Protein AF-A0A958IUP7-F1 (afdb_monomer_lite)

Structure (mmCIF, N/CA/C/O backbone):
data_AF-A0A958IUP7-F1
#
_entry.id   AF-A0A958IUP7-F1
#
loop_
_atom_site.group_PDB
_atom_site.id
_atom_site.type_symbol
_atom_site.label_atom_id
_atom_site.label_alt_id
_atom_site.label_comp_id
_atom_site.label_asym_id
_atom_site.label_entity_id
_atom_site.label_seq_id
_atom_site.pdbx_PDB_ins_code
_atom_site.Cartn_x
_atom_site.Cartn_y
_atom_site.Cartn_z
_atom_site.occupancy
_atom_site.B_iso_or_equiv
_atom_site.auth_seq_id
_atom_site.auth_comp_id
_atom_site.auth_asym_id
_atom_site.auth_atom_id
_atom_site.pdbx_PDB_model_num
ATOM 1 N N . TYR A 1 1 ? -32.789 11.296 6.436 1.00 54.97 1 TYR A N 1
ATOM 2 C CA . TYR A 1 1 ? -32.521 9.910 6.880 1.00 54.97 1 TYR A CA 1
ATOM 3 C C . TYR A 1 1 ? -32.211 8.925 5.748 1.00 54.97 1 TYR A C 1
ATOM 5 O O . TYR A 1 1 ? -31.343 8.091 5.958 1.00 54.97 1 TYR A O 1
ATOM 13 N N . PHE A 1 2 ? -32.807 9.026 4.546 1.00 58.25 2 PHE A N 1
ATOM 14 C CA . PHE A 1 2 ? -32.470 8.125 3.422 1.00 58.25 2 PHE A CA 1
ATOM 15 C C . PHE A 1 2 ? -31.004 8.220 2.943 1.00 58.25 2 PHE A C 1
ATOM 17 O O . PHE A 1 2 ? -30.380 7.193 2.702 1.00 58.25 2 PHE A O 1
ATOM 24 N N . GLY A 1 3 ? -30.414 9.421 2.900 1.00 69.94 3 GLY A N 1
ATOM 25 C CA . GLY A 1 3 ? -29.043 9.612 2.397 1.00 69.94 3 GLY A CA 1
ATOM 26 C C . GLY A 1 3 ? -27.928 8.972 3.238 1.00 69.94 3 GLY A C 1
ATOM 27 O O . GLY A 1 3 ? -26.911 8.578 2.683 1.00 69.94 3 GLY A O 1
ATOM 28 N N . ILE A 1 4 ? -28.120 8.812 4.553 1.00 75.38 4 ILE A N 1
ATOM 29 C CA . ILE A 1 4 ? -27.073 8.295 5.457 1.00 75.38 4 ILE A CA 1
ATOM 30 C C . ILE A 1 4 ? -26.927 6.775 5.291 1.00 75.38 4 ILE A C 1
ATOM 32 O O . ILE A 1 4 ? -25.819 6.260 5.182 1.00 75.38 4 ILE A O 1
ATOM 36 N N . ARG A 1 5 ? -28.056 6.054 5.200 1.00 76.44 5 ARG A N 1
ATOM 37 C CA . ARG A 1 5 ? -28.065 4.597 4.996 1.00 76.44 5 ARG A CA 1
ATOM 38 C C . ARG A 1 5 ? -27.581 4.219 3.598 1.00 76.44 5 ARG A C 1
ATOM 40 O O . ARG A 1 5 ? -26.813 3.275 3.465 1.00 76.44 5 ARG A O 1
ATOM 47 N N . SER A 1 6 ? -27.988 4.970 2.574 1.00 79.88 6 SER A N 1
ATOM 48 C CA . SER A 1 6 ? -27.462 4.785 1.220 1.00 79.88 6 SER A CA 1
ATOM 49 C C . SER A 1 6 ? -25.964 5.096 1.164 1.00 79.88 6 SER A C 1
ATOM 51 O O . SER A 1 6 ? -25.215 4.289 0.630 1.00 79.88 6 SER A O 1
ATOM 53 N N . GLY A 1 7 ? -25.512 6.199 1.773 1.00 84.88 7 GLY A N 1
ATOM 54 C CA . GLY A 1 7 ? -24.097 6.585 1.806 1.00 84.88 7 GLY A CA 1
ATOM 55 C C . GLY A 1 7 ? -23.186 5.534 2.444 1.00 84.88 7 GLY A C 1
ATOM 56 O O . GLY A 1 7 ? -22.136 5.232 1.883 1.00 84.88 7 GLY A O 1
ATOM 57 N N . GLY A 1 8 ? -23.615 4.923 3.554 1.00 87.38 8 GLY A N 1
ATOM 58 C CA . GLY A 1 8 ? -22.887 3.812 4.179 1.00 87.38 8 GLY A CA 1
ATOM 59 C C . GLY A 1 8 ? -22.742 2.607 3.247 1.00 87.38 8 GLY A C 1
ATOM 6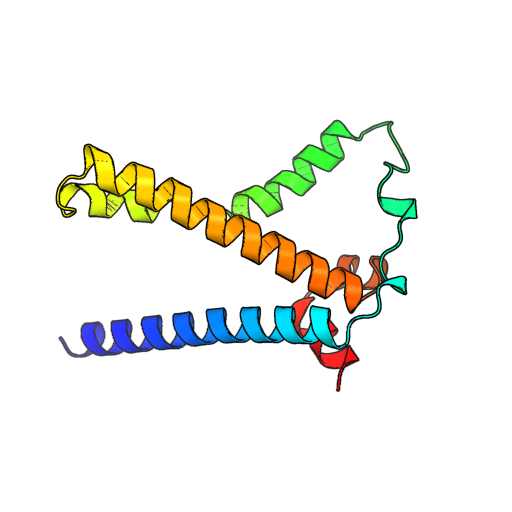0 O O . GLY A 1 8 ? -21.633 2.144 3.014 1.00 87.38 8 GLY A O 1
ATOM 61 N N . ILE A 1 9 ? -23.840 2.177 2.612 1.00 88.12 9 ILE A N 1
ATOM 62 C CA . ILE A 1 9 ? -23.818 1.049 1.663 1.00 88.12 9 ILE A CA 1
ATOM 63 C C . ILE A 1 9 ? -22.869 1.332 0.490 1.00 88.12 9 ILE A C 1
ATOM 65 O O . ILE A 1 9 ? -22.102 0.457 0.095 1.00 88.12 9 ILE A O 1
ATOM 69 N N . PHE A 1 10 ? -22.885 2.550 -0.061 1.00 91.00 10 PHE A N 1
ATOM 70 C CA . PHE A 1 10 ? -21.952 2.925 -1.125 1.00 91.00 10 PHE A CA 1
ATOM 71 C C . PHE A 1 10 ? -20.493 2.858 -0.654 1.00 91.00 10 PHE A C 1
ATOM 73 O O . PHE A 1 10 ? -19.655 2.305 -1.365 1.00 91.00 10 PHE A O 1
ATOM 80 N N . ALA A 1 11 ? -20.179 3.373 0.537 1.00 89.12 11 ALA A N 1
ATOM 81 C CA . ALA A 1 11 ? -18.823 3.332 1.082 1.00 89.12 11 ALA A CA 1
ATOM 82 C C . ALA A 1 11 ? -18.329 1.893 1.312 1.00 89.12 11 ALA A C 1
ATOM 84 O O . ALA A 1 11 ? -17.196 1.565 0.947 1.00 89.12 11 ALA A O 1
ATOM 85 N N . ASP A 1 12 ? -19.188 1.025 1.846 1.00 90.44 12 ASP A N 1
ATOM 86 C CA . ASP A 1 12 ? -18.869 -0.381 2.096 1.00 90.44 12 ASP A CA 1
ATOM 87 C C . ASP A 1 12 ? -18.585 -1.124 0.787 1.00 90.44 12 ASP A C 1
ATOM 89 O O . ASP A 1 12 ? -17.557 -1.791 0.655 1.00 90.44 12 ASP A O 1
ATOM 93 N N . VAL A 1 13 ? -19.443 -0.943 -0.224 1.00 94.44 13 VAL A N 1
ATOM 94 C CA . VAL A 1 13 ? -19.265 -1.555 -1.549 1.00 94.44 13 VAL A CA 1
ATOM 95 C C . VAL A 1 13 ? -17.946 -1.113 -2.182 1.00 94.44 13 VAL A C 1
ATOM 97 O O . VAL A 1 13 ? -17.178 -1.953 -2.645 1.00 94.44 13 VAL A O 1
ATOM 100 N N . PHE A 1 14 ? -17.632 0.185 -2.162 1.00 92.81 14 PHE A N 1
ATOM 101 C CA . PHE A 1 14 ? -16.363 0.684 -2.699 1.00 92.81 14 PHE A CA 1
ATOM 102 C C . PHE A 1 14 ? -15.147 0.167 -1.926 1.00 92.81 14 PHE A C 1
ATOM 104 O O . PHE A 1 14 ? -14.098 -0.070 -2.524 1.00 92.81 14 PHE A O 1
ATOM 111 N N . THR A 1 15 ? -15.271 -0.027 -0.615 1.00 92.50 15 THR A N 1
ATOM 112 C CA . THR A 1 15 ? -14.191 -0.575 0.213 1.00 92.50 15 THR A CA 1
ATOM 113 C C . THR A 1 15 ? -13.920 -2.032 -0.150 1.00 92.50 15 THR A C 1
ATOM 115 O O . THR A 1 15 ? -12.774 -2.396 -0.410 1.00 92.50 15 THR A O 1
ATOM 118 N N . ILE A 1 16 ? -14.973 -2.845 -0.270 1.00 94.19 16 ILE A N 1
ATOM 119 C CA . ILE A 1 16 ? -14.869 -4.246 -0.695 1.00 94.19 16 ILE A CA 1
ATOM 120 C C . ILE A 1 16 ? -14.269 -4.335 -2.102 1.00 94.19 16 ILE A C 1
ATOM 122 O O . ILE A 1 16 ? -13.338 -5.107 -2.324 1.00 94.19 16 ILE A O 1
ATOM 126 N N . LEU A 1 17 ? -14.744 -3.509 -3.040 1.00 94.44 17 LEU A N 1
ATOM 127 C CA . LEU A 1 17 ? -14.229 -3.482 -4.410 1.00 94.44 17 LEU A CA 1
ATOM 128 C C . LEU A 1 17 ? -12.740 -3.119 -4.467 1.00 94.44 17 LEU A C 1
ATOM 130 O O . LEU A 1 17 ? -11.991 -3.760 -5.201 1.00 94.44 17 LEU A O 1
ATOM 134 N N . LYS A 1 18 ? -12.285 -2.136 -3.678 1.00 90.19 18 LYS A N 1
ATOM 135 C CA . LYS A 1 18 ? -10.860 -1.774 -3.599 1.00 90.19 18 LYS A CA 1
ATOM 136 C C . LYS A 1 18 ? -10.006 -2.931 -3.086 1.00 90.19 18 LYS A C 1
ATOM 138 O O . LYS A 1 18 ? -8.972 -3.226 -3.678 1.00 90.19 18 LYS A O 1
ATOM 143 N N . ILE A 1 19 ? -10.444 -3.592 -2.014 1.00 93.56 19 ILE A N 1
ATOM 144 C CA . ILE A 1 19 ? -9.721 -4.729 -1.428 1.00 93.56 19 ILE A CA 1
ATOM 145 C C . ILE A 1 19 ? -9.639 -5.883 -2.432 1.00 93.56 19 ILE A C 1
ATOM 147 O O . ILE A 1 19 ? -8.563 -6.442 -2.629 1.00 93.56 19 ILE A O 1
ATOM 151 N N . LEU A 1 20 ? -10.747 -6.202 -3.109 1.00 94.19 20 LEU A N 1
ATOM 152 C CA . LEU A 1 20 ? -10.773 -7.232 -4.147 1.00 94.19 20 LEU A CA 1
ATOM 153 C C . LEU A 1 20 ? -9.847 -6.890 -5.315 1.00 94.19 20 LEU A C 1
ATOM 155 O O . LEU A 1 20 ? -9.089 -7.751 -5.748 1.00 94.19 20 LEU A O 1
ATOM 159 N N . GLY A 1 21 ? -9.859 -5.644 -5.793 1.00 92.50 21 GLY A N 1
ATOM 160 C CA . GLY A 1 21 ? -8.969 -5.204 -6.869 1.00 92.50 21 GLY A CA 1
ATOM 161 C C . GLY A 1 21 ? -7.491 -5.378 -6.511 1.00 92.50 21 GLY A C 1
ATOM 162 O O . GLY A 1 21 ? -6.731 -5.942 -7.292 1.00 92.50 21 GLY A O 1
ATOM 163 N N . ILE A 1 22 ? -7.100 -4.971 -5.299 1.00 93.88 22 ILE A N 1
ATOM 164 C CA . ILE A 1 22 ? -5.733 -5.162 -4.792 1.00 93.88 22 ILE A CA 1
ATOM 165 C C . ILE A 1 22 ? -5.385 -6.652 -4.703 1.00 93.88 22 ILE A C 1
ATOM 167 O O . ILE A 1 22 ? -4.316 -7.061 -5.151 1.00 93.88 22 ILE A O 1
ATOM 171 N N . ALA A 1 23 ? -6.287 -7.474 -4.160 1.00 94.12 23 ALA A N 1
ATOM 172 C CA . ALA A 1 23 ? -6.067 -8.910 -4.034 1.00 94.12 23 ALA A CA 1
ATOM 173 C C . ALA A 1 23 ? -5.879 -9.586 -5.401 1.00 94.12 23 ALA A C 1
ATOM 175 O O . ALA A 1 23 ? -4.972 -10.398 -5.552 1.00 94.12 23 ALA A O 1
ATOM 176 N N . VAL A 1 24 ? -6.683 -9.221 -6.405 1.00 93.19 24 VAL A N 1
ATOM 177 C CA . VAL A 1 24 ? -6.554 -9.744 -7.774 1.00 93.19 24 VAL A CA 1
ATOM 178 C C . VAL A 1 24 ? -5.189 -9.401 -8.362 1.00 93.19 24 VAL A C 1
ATOM 180 O O . VAL A 1 24 ? -4.516 -10.300 -8.853 1.00 93.19 24 VAL A O 1
ATOM 183 N N . VAL A 1 25 ? -4.743 -8.145 -8.265 1.00 92.75 25 VAL A N 1
ATOM 184 C CA . VAL A 1 25 ? -3.426 -7.731 -8.780 1.00 92.75 25 VAL A CA 1
ATOM 185 C C . VAL A 1 25 ? -2.297 -8.518 -8.114 1.00 92.75 25 VAL A C 1
ATOM 187 O O . VAL A 1 25 ? -1.407 -9.011 -8.803 1.00 92.75 25 VAL A O 1
ATOM 190 N N . ILE A 1 26 ? -2.349 -8.689 -6.789 1.00 94.62 26 ILE A N 1
ATOM 191 C CA . ILE A 1 26 ? -1.344 -9.466 -6.050 1.00 94.62 26 ILE A CA 1
ATOM 192 C C . ILE A 1 26 ? -1.332 -10.926 -6.519 1.00 94.62 26 ILE A C 1
ATOM 194 O O . ILE A 1 26 ? -0.268 -11.469 -6.804 1.00 94.62 26 ILE A O 1
ATOM 198 N N . LEU A 1 27 ? -2.499 -11.568 -6.619 1.00 93.88 27 LEU A N 1
ATOM 199 C CA . LEU A 1 27 ? -2.597 -12.971 -7.032 1.00 93.88 27 LEU A CA 1
ATOM 200 C C . LEU A 1 27 ? -2.131 -13.181 -8.476 1.00 93.88 27 LEU A C 1
ATOM 202 O O . LEU A 1 27 ? -1.434 -14.153 -8.755 1.00 93.88 27 LEU A O 1
ATOM 206 N N . VAL A 1 28 ? -2.484 -12.264 -9.379 1.00 91.50 28 VAL A N 1
ATOM 207 C CA . VAL A 1 28 ? -2.055 -12.307 -10.779 1.00 91.50 28 VAL A CA 1
ATOM 208 C C . VAL A 1 28 ? -0.545 -12.114 -10.886 1.00 91.50 28 VAL A C 1
ATOM 210 O O . VAL A 1 28 ? 0.115 -12.924 -11.528 1.00 91.50 28 VAL A O 1
ATOM 213 N N . GLY A 1 29 ? 0.027 -11.111 -10.214 1.00 90.50 29 GLY A N 1
ATOM 214 C CA . GLY A 1 29 ? 1.469 -10.870 -10.275 1.00 90.50 29 GLY A CA 1
ATOM 215 C C . GLY A 1 29 ? 2.305 -11.987 -9.656 1.00 90.50 29 GLY A C 1
ATOM 216 O O . GLY A 1 29 ? 3.347 -12.327 -10.198 1.00 90.50 29 GLY A O 1
ATOM 217 N N . LEU A 1 30 ? 1.836 -12.618 -8.576 1.00 90.00 30 LEU A N 1
ATOM 218 C CA . LEU A 1 30 ? 2.537 -13.760 -7.974 1.00 90.00 30 LEU A CA 1
ATOM 219 C C . LEU A 1 30 ? 2.342 -15.077 -8.746 1.00 90.00 30 LEU A C 1
ATOM 221 O O . LEU A 1 30 ? 3.168 -15.977 -8.614 1.00 90.00 30 LEU A O 1
ATOM 225 N N . GLY A 1 31 ? 1.248 -15.221 -9.502 1.00 90.50 31 GLY A N 1
ATOM 226 C CA . GLY A 1 31 ? 0.930 -16.442 -10.251 1.00 90.50 31 GLY A CA 1
ATOM 227 C C . GLY A 1 31 ? 1.435 -16.455 -11.697 1.00 90.50 31 GLY A C 1
ATOM 228 O O . GLY A 1 31 ? 1.851 -17.504 -12.181 1.00 90.50 31 GLY A O 1
ATOM 229 N N . TRP A 1 32 ? 1.394 -15.305 -12.376 1.00 87.75 32 TRP A N 1
ATOM 230 C CA . TRP A 1 32 ? 1.737 -15.138 -13.798 1.00 87.75 32 TRP A CA 1
ATOM 231 C C . TRP A 1 32 ? 2.878 -14.152 -14.050 1.00 87.75 32 TRP A C 1
ATOM 233 O O . TRP A 1 32 ? 3.307 -14.011 -15.193 1.00 87.75 32 TRP A O 1
ATOM 243 N N . GLY A 1 33 ? 3.363 -13.456 -13.022 1.00 86.81 33 GLY A N 1
ATOM 244 C CA . GLY A 1 33 ? 4.499 -12.558 -13.171 1.00 86.81 33 GLY A CA 1
ATOM 245 C C . GLY A 1 33 ? 5.800 -13.313 -13.445 1.00 86.81 33 GLY A C 1
ATOM 246 O O . GLY A 1 33 ? 6.007 -14.429 -12.964 1.00 86.81 33 GLY A O 1
ATOM 247 N N . ASP A 1 34 ? 6.687 -12.684 -14.210 1.00 86.50 34 ASP A N 1
ATOM 248 C CA . ASP A 1 34 ? 8.013 -13.206 -14.521 1.00 86.50 34 ASP A CA 1
ATOM 249 C C . ASP A 1 34 ? 9.047 -12.566 -13.580 1.00 86.50 34 ASP A C 1
ATOM 251 O O . ASP A 1 34 ? 9.269 -11.350 -13.641 1.00 86.50 34 ASP A O 1
ATOM 255 N N . PRO A 1 35 ? 9.725 -13.346 -12.714 1.00 82.75 35 PRO A N 1
ATOM 256 C CA . PRO A 1 35 ? 10.817 -12.837 -11.889 1.00 82.75 35 PRO A CA 1
ATOM 257 C C . PRO A 1 35 ? 11.951 -12.185 -12.696 1.00 82.75 35 PRO A C 1
ATOM 259 O O . PRO A 1 35 ? 12.687 -11.372 -12.140 1.00 82.75 35 PRO A O 1
ATOM 262 N N . GLY A 1 36 ? 12.093 -12.507 -13.987 1.00 81.31 36 GLY A N 1
ATOM 263 C CA . GLY A 1 36 ? 13.064 -11.899 -14.897 1.00 81.31 36 GLY A CA 1
ATOM 264 C C . GLY A 1 36 ? 12.840 -10.407 -15.168 1.00 81.31 36 GLY A C 1
ATOM 265 O O . GLY A 1 36 ? 13.787 -9.720 -15.545 1.00 81.31 36 GLY A O 1
ATOM 266 N N . ASN A 1 37 ? 11.636 -9.880 -14.917 1.00 83.12 37 ASN A N 1
ATOM 267 C CA . ASN A 1 37 ? 11.346 -8.443 -15.019 1.00 83.12 37 ASN A CA 1
ATOM 268 C C . ASN A 1 37 ? 11.976 -7.618 -13.884 1.00 83.12 37 ASN A C 1
ATOM 270 O O . ASN A 1 37 ? 12.119 -6.397 -13.999 1.00 83.12 37 ASN A O 1
ATOM 274 N N . ILE A 1 38 ? 12.380 -8.272 -12.790 1.00 83.19 38 ILE A N 1
ATOM 275 C CA . ILE A 1 38 ? 13.020 -7.611 -11.657 1.00 83.19 38 ILE A CA 1
ATOM 276 C C . ILE A 1 38 ? 14.477 -7.311 -12.027 1.00 83.19 38 ILE A C 1
ATOM 278 O O . ILE A 1 38 ? 15.359 -8.161 -11.898 1.00 83.19 38 ILE A O 1
ATOM 282 N N . ASP A 1 39 ? 14.750 -6.076 -12.452 1.00 78.50 39 ASP A N 1
ATOM 283 C CA . ASP A 1 39 ? 16.115 -5.630 -12.740 1.00 78.50 39 ASP A CA 1
ATOM 284 C C . ASP A 1 39 ? 16.927 -5.495 -11.442 1.00 78.50 39 ASP A C 1
ATOM 286 O O . ASP A 1 39 ? 16.944 -4.454 -10.776 1.00 78.50 39 ASP A O 1
ATOM 290 N N . THR A 1 40 ? 17.660 -6.550 -11.087 1.00 73.31 40 THR A N 1
ATOM 291 C CA . THR A 1 40 ? 18.523 -6.574 -9.901 1.00 73.31 40 THR A CA 1
ATOM 292 C C . THR A 1 40 ? 19.649 -5.537 -9.942 1.00 73.31 40 THR A C 1
ATOM 294 O O . THR A 1 40 ? 20.217 -5.223 -8.897 1.00 73.31 40 THR A O 1
ATOM 297 N N . SER A 1 41 ? 19.972 -4.964 -11.112 1.00 70.38 41 SER A N 1
ATOM 298 C CA . SER A 1 41 ? 20.967 -3.887 -11.232 1.00 70.38 41 SER A CA 1
ATOM 299 C C . SER A 1 41 ? 20.484 -2.556 -10.643 1.00 70.38 41 SER A C 1
ATOM 301 O O . SER A 1 41 ? 21.295 -1.663 -10.403 1.00 70.38 41 SER A O 1
ATOM 303 N N . THR A 1 42 ? 19.182 -2.432 -10.366 1.00 68.69 42 THR A N 1
ATOM 304 C CA . THR A 1 42 ? 18.569 -1.241 -9.755 1.00 68.69 42 THR A CA 1
ATOM 305 C C . THR A 1 42 ? 18.514 -1.296 -8.228 1.00 68.69 42 THR A C 1
ATOM 307 O O . THR A 1 42 ? 18.238 -0.284 -7.586 1.00 68.69 42 THR A O 1
ATOM 310 N N . LEU A 1 43 ? 18.840 -2.449 -7.627 1.00 68.25 43 LEU A N 1
ATOM 311 C CA . LEU A 1 43 ? 18.920 -2.614 -6.170 1.00 68.25 43 LEU A CA 1
ATOM 312 C C . LEU A 1 43 ? 20.063 -1.800 -5.548 1.00 68.25 43 LEU A C 1
ATOM 314 O O . LEU A 1 43 ? 20.033 -1.497 -4.355 1.00 68.25 43 LEU A O 1
ATOM 318 N N . LEU A 1 44 ? 21.070 -1.447 -6.350 1.00 69.75 44 LEU A N 1
ATOM 319 C CA . LEU A 1 44 ? 22.176 -0.591 -5.947 1.00 69.75 44 LEU A CA 1
ATOM 320 C C . LEU A 1 44 ? 21.985 0.809 -6.552 1.00 69.75 44 LEU A C 1
ATOM 322 O O . LEU A 1 44 ? 21.715 0.916 -7.752 1.00 69.75 44 LEU A O 1
ATOM 326 N N . PRO A 1 45 ? 22.140 1.895 -5.769 1.00 65.50 45 PRO A N 1
ATOM 327 C CA . PRO A 1 45 ? 22.027 3.251 -6.294 1.00 65.50 45 PRO A CA 1
ATOM 328 C C . PRO A 1 45 ? 23.027 3.471 -7.436 1.00 65.50 45 PRO A C 1
ATOM 330 O O . PRO A 1 45 ? 24.234 3.497 -7.201 1.00 65.50 45 PRO A O 1
ATOM 333 N N . ARG A 1 46 ? 22.536 3.654 -8.672 1.00 66.44 46 ARG A N 1
ATOM 334 C CA . ARG A 1 46 ? 23.399 3.909 -9.844 1.00 66.44 46 ARG A CA 1
ATOM 335 C C . ARG A 1 46 ? 24.223 5.195 -9.697 1.00 66.44 46 ARG A C 1
ATOM 337 O O . ARG A 1 46 ? 25.350 5.231 -10.170 1.00 66.44 46 ARG A O 1
ATOM 344 N N . ASN A 1 47 ? 23.686 6.206 -9.002 1.00 66.12 47 ASN A N 1
ATOM 345 C CA . ASN A 1 47 ? 24.321 7.510 -8.785 1.00 66.12 47 ASN A CA 1
ATOM 346 C C . ASN A 1 47 ? 24.227 7.914 -7.302 1.00 66.12 47 ASN A C 1
ATOM 348 O O . ASN A 1 47 ? 23.178 8.360 -6.835 1.00 66.12 47 ASN A O 1
ATOM 352 N N . ALA A 1 48 ? 25.321 7.766 -6.551 1.00 65.00 48 ALA A N 1
ATOM 353 C CA . ALA A 1 48 ? 25.366 8.080 -5.118 1.00 65.00 48 ALA A CA 1
ATOM 354 C C . ALA A 1 48 ? 25.371 9.592 -4.809 1.00 65.00 48 ALA A C 1
ATOM 356 O O . ALA A 1 48 ? 25.118 9.985 -3.671 1.00 65.00 48 ALA A O 1
ATOM 357 N N . GLU A 1 49 ? 25.619 10.441 -5.811 1.00 73.94 49 GLU A N 1
ATOM 358 C CA . GLU A 1 49 ? 25.879 11.879 -5.637 1.00 73.94 49 GLU A CA 1
ATOM 359 C C . GLU A 1 49 ? 24.693 12.674 -5.058 1.00 73.94 49 GLU A C 1
ATOM 361 O O . GLU A 1 49 ? 24.894 13.750 -4.502 1.00 73.94 49 GLU A O 1
ATOM 366 N N . ASN A 1 50 ? 23.465 12.141 -5.111 1.00 80.19 50 ASN A N 1
ATOM 367 C CA . ASN A 1 50 ? 22.291 12.756 -4.478 1.00 80.19 50 ASN A CA 1
ATOM 368 C C . ASN A 1 50 ? 21.285 11.726 -3.931 1.00 80.19 50 ASN A C 1
ATOM 370 O O . ASN A 1 50 ? 20.067 11.901 -4.020 1.00 80.19 50 ASN A O 1
ATOM 374 N N . PHE A 1 51 ? 21.784 10.625 -3.366 1.00 84.12 51 PHE A N 1
ATOM 375 C CA . PHE A 1 51 ? 20.915 9.576 -2.826 1.00 84.12 51 PHE A CA 1
ATOM 376 C C . PHE A 1 51 ? 19.933 10.115 -1.770 1.00 84.12 51 PHE A C 1
ATOM 378 O O . PHE A 1 51 ? 18.752 9.778 -1.797 1.00 84.12 51 PHE A O 1
ATOM 385 N N . GLY A 1 52 ? 20.396 11.004 -0.884 1.00 87.25 52 GLY A N 1
ATOM 386 C CA . GLY A 1 52 ? 19.558 11.588 0.168 1.00 87.25 52 GLY A CA 1
ATOM 387 C C . GLY A 1 52 ? 18.378 12.400 -0.374 1.00 87.25 52 GLY A C 1
ATOM 388 O O . GLY A 1 52 ? 17.257 12.242 0.109 1.00 87.25 52 GLY A O 1
ATOM 389 N N . GLY A 1 53 ? 18.599 13.225 -1.403 1.00 88.94 53 GLY A N 1
ATOM 390 C CA . GLY A 1 53 ? 17.533 14.007 -2.032 1.00 88.94 53 GLY A CA 1
ATOM 391 C C . GLY A 1 53 ? 16.531 13.130 -2.784 1.00 88.94 53 GLY A C 1
ATOM 392 O O . GLY A 1 53 ? 15.323 13.306 -2.632 1.00 88.94 53 GLY A O 1
ATOM 393 N N . ALA A 1 54 ? 17.021 12.142 -3.539 1.00 86.12 54 ALA A N 1
ATOM 394 C CA . ALA A 1 54 ? 16.168 11.192 -4.251 1.00 86.12 54 ALA A CA 1
ATOM 395 C C . ALA A 1 54 ? 15.309 10.357 -3.286 1.00 86.12 54 ALA A C 1
ATOM 397 O O . ALA A 1 54 ? 14.106 10.200 -3.501 1.00 86.12 54 ALA A O 1
ATOM 398 N N . LEU A 1 55 ? 15.903 9.886 -2.184 1.00 87.88 55 LEU A N 1
ATOM 399 C CA . LEU A 1 55 ? 15.193 9.158 -1.137 1.00 87.88 55 LEU A CA 1
ATOM 400 C C . LEU A 1 55 ? 14.114 10.029 -0.484 1.00 87.88 55 LEU A C 1
ATOM 402 O O . LEU A 1 55 ? 12.991 9.566 -0.307 1.00 87.88 55 LEU A O 1
ATOM 406 N N . ALA A 1 56 ? 14.421 11.289 -0.160 1.00 90.88 56 ALA A N 1
ATOM 407 C CA . ALA A 1 56 ? 13.454 12.204 0.444 1.00 90.88 56 ALA A CA 1
ATOM 408 C C . ALA A 1 56 ? 12.226 12.424 -0.455 1.00 90.88 56 ALA A C 1
ATOM 410 O O . ALA A 1 56 ? 11.096 12.375 0.029 1.00 90.88 56 ALA A O 1
ATOM 411 N N . ILE A 1 57 ? 12.435 12.601 -1.764 1.00 90.94 57 ILE A N 1
ATOM 412 C CA . ILE A 1 57 ? 11.346 12.763 -2.738 1.00 90.94 57 ILE A CA 1
ATOM 413 C C . ILE A 1 57 ? 10.517 11.476 -2.849 1.00 90.94 57 ILE A C 1
ATOM 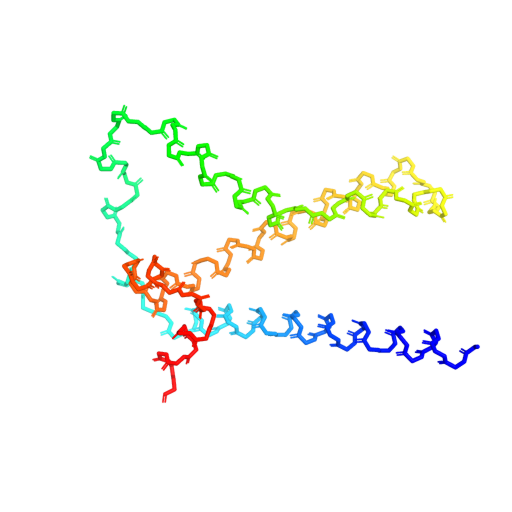415 O O . ILE A 1 57 ? 9.290 11.535 -2.786 1.00 90.94 57 ILE A O 1
ATOM 419 N N . ALA A 1 58 ? 11.161 10.308 -2.946 1.00 89.00 58 ALA A N 1
ATOM 420 C CA . ALA A 1 58 ? 10.460 9.023 -3.007 1.00 89.00 58 ALA A CA 1
ATOM 421 C C . ALA A 1 58 ? 9.624 8.755 -1.740 1.00 89.00 58 ALA A C 1
ATOM 423 O O . ALA A 1 58 ? 8.488 8.283 -1.817 1.00 89.00 58 ALA A O 1
ATOM 424 N N . MET A 1 59 ? 10.151 9.117 -0.566 1.00 92.25 59 MET A N 1
ATOM 425 C CA . MET A 1 59 ? 9.458 8.955 0.713 1.00 92.25 59 MET A CA 1
ATOM 426 C C . MET A 1 59 ? 8.193 9.801 0.837 1.00 92.25 59 MET A C 1
ATOM 428 O O . MET A 1 59 ? 7.286 9.394 1.557 1.00 92.25 59 MET A O 1
ATOM 432 N N . VAL A 1 60 ? 8.068 10.920 0.118 1.00 93.06 60 VAL A N 1
ATOM 433 C CA . VAL A 1 60 ? 6.837 11.732 0.132 1.00 93.06 60 VAL A CA 1
ATOM 434 C C . VAL A 1 60 ? 5.641 10.905 -0.353 1.00 93.06 60 VAL A C 1
ATOM 436 O O . VAL A 1 60 ? 4.605 10.881 0.310 1.00 93.06 60 VAL A O 1
ATOM 439 N N . GLY A 1 61 ? 5.794 10.171 -1.461 1.00 90.19 61 GLY A N 1
ATOM 440 C CA . GLY A 1 61 ? 4.738 9.301 -1.992 1.00 90.19 61 GLY A CA 1
ATOM 441 C C . GLY A 1 61 ? 4.421 8.121 -1.069 1.00 90.19 61 GLY A C 1
ATOM 442 O O . GLY A 1 61 ? 3.254 7.777 -0.866 1.00 90.19 61 GLY A O 1
ATOM 443 N N . VAL A 1 62 ? 5.453 7.544 -0.445 1.00 91.19 62 VAL A N 1
ATOM 444 C CA . VAL A 1 62 ? 5.292 6.453 0.528 1.00 91.19 62 VAL A CA 1
ATOM 445 C C . VAL A 1 62 ? 4.512 6.932 1.752 1.00 91.19 62 VAL A C 1
ATOM 447 O O . VAL A 1 62 ? 3.498 6.335 2.105 1.00 91.19 62 VAL A O 1
ATOM 450 N N . LEU A 1 63 ? 4.922 8.043 2.368 1.00 91.06 63 LEU A N 1
ATOM 451 C CA . LEU A 1 63 ? 4.254 8.608 3.543 1.00 91.06 63 LEU A CA 1
ATOM 452 C C . LEU A 1 63 ? 2.811 9.019 3.242 1.00 91.06 63 LEU A C 1
ATOM 454 O O . LEU A 1 63 ? 1.933 8.810 4.077 1.00 91.06 63 LEU A O 1
ATOM 458 N N . TRP A 1 64 ? 2.551 9.549 2.043 1.00 90.31 64 TRP A N 1
ATOM 459 C CA . TRP A 1 64 ? 1.191 9.861 1.608 1.00 90.31 64 TRP A CA 1
ATOM 460 C C . TRP A 1 64 ? 0.318 8.603 1.514 1.00 90.31 64 TRP A C 1
ATOM 462 O O . TRP A 1 64 ? -0.820 8.607 1.981 1.00 90.31 64 TRP A O 1
ATOM 472 N N . SER A 1 65 ? 0.879 7.500 1.014 1.00 88.50 65 SER A N 1
ATOM 473 C CA . SER A 1 65 ? 0.187 6.208 0.906 1.00 88.50 65 SER A CA 1
ATOM 474 C C . SER A 1 65 ? -0.116 5.566 2.267 1.00 88.50 65 SER A C 1
ATOM 476 O O . SER A 1 6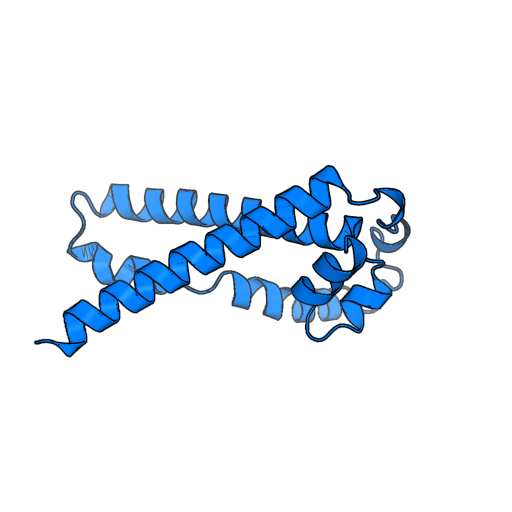5 ? -1.086 4.819 2.384 1.00 88.50 65 SER A O 1
ATOM 478 N N . PHE A 1 66 ? 0.688 5.847 3.299 1.00 88.38 66 PHE A N 1
ATOM 479 C CA . PHE A 1 66 ? 0.450 5.410 4.685 1.00 88.38 66 PHE A CA 1
ATOM 480 C C . PHE A 1 66 ? -0.450 6.363 5.491 1.00 88.38 66 PHE A C 1
ATOM 482 O O . PHE A 1 66 ? -0.734 6.105 6.664 1.00 88.38 66 PHE A O 1
ATOM 489 N N . GLY A 1 67 ? -0.912 7.464 4.894 1.00 86.75 67 GLY A N 1
ATOM 490 C CA . GLY A 1 67 ? -1.863 8.372 5.529 1.00 86.75 67 GLY A CA 1
ATOM 491 C C . GLY A 1 67 ? -3.196 7.684 5.852 1.00 86.75 67 GLY A C 1
ATOM 492 O O . GLY A 1 67 ? -3.599 6.729 5.196 1.00 86.75 67 GLY A O 1
ATOM 493 N N . GLY A 1 68 ? -3.906 8.178 6.870 1.00 83.69 68 GLY A N 1
ATOM 494 C CA . GLY A 1 68 ? -5.233 7.658 7.243 1.00 83.69 68 GLY A CA 1
ATOM 495 C C . GLY A 1 68 ? -5.339 7.197 8.693 1.00 83.69 68 GLY A C 1
ATOM 496 O O . GLY A 1 68 ? -6.430 7.207 9.261 1.00 83.69 68 GLY A O 1
ATOM 497 N N . TRP A 1 69 ? -4.208 6.881 9.328 1.00 84.31 69 TRP A N 1
ATOM 498 C CA . TRP A 1 69 ? -4.150 6.450 10.728 1.00 84.31 69 TRP A CA 1
ATOM 499 C C . TRP A 1 69 ? -4.730 7.491 11.700 1.00 84.31 69 TRP A C 1
ATOM 501 O O . TRP A 1 69 ? -5.291 7.117 12.728 1.00 84.31 69 TRP A O 1
ATOM 511 N N . GLN A 1 70 ? -4.684 8.787 11.358 1.00 86.25 70 GLN A N 1
ATOM 512 C CA . GLN A 1 70 ? -5.285 9.845 12.176 1.00 86.25 70 GLN A CA 1
ATOM 513 C C . GLN A 1 70 ? -6.807 9.707 12.335 1.00 86.25 70 GLN A C 1
ATOM 515 O O . GLN A 1 70 ? -7.355 10.153 13.332 1.00 86.25 70 GLN A O 1
ATOM 520 N N . HIS A 1 71 ? -7.511 9.077 11.390 1.00 84.56 71 HIS A N 1
ATOM 521 C CA . HIS A 1 71 ? -8.962 8.899 11.505 1.00 84.56 71 HIS A CA 1
ATOM 522 C C . HIS A 1 71 ? -9.331 7.825 12.531 1.00 84.56 71 HIS A C 1
ATOM 524 O O . HIS A 1 71 ? -10.368 7.927 13.182 1.00 84.56 71 HIS A O 1
ATOM 530 N N . ALA A 1 72 ? -8.463 6.828 12.727 1.00 82.56 72 ALA A N 1
ATOM 531 C CA . ALA A 1 72 ? -8.674 5.780 13.721 1.00 82.56 72 ALA A CA 1
ATOM 532 C C . ALA A 1 72 ? -8.628 6.325 15.159 1.00 82.56 72 ALA A C 1
ATOM 534 O O . ALA A 1 72 ? -9.270 5.769 16.048 1.00 82.56 72 ALA A O 1
ATOM 535 N N . THR A 1 73 ? -7.914 7.430 15.400 1.00 86.06 73 THR A N 1
ATOM 536 C CA . THR A 1 73 ? -7.839 8.043 16.734 1.00 86.06 73 THR A CA 1
ATOM 537 C C . THR A 1 73 ? -9.064 8.893 17.072 1.00 86.06 73 THR A C 1
ATOM 539 O O . THR A 1 73 ? -9.322 9.126 18.248 1.00 86.06 73 THR A O 1
ATOM 542 N N . TYR A 1 74 ? -9.865 9.313 16.086 1.00 87.94 74 TYR A N 1
ATOM 543 C CA . TYR A 1 74 ? -11.056 10.143 16.328 1.00 87.94 74 TYR A CA 1
ATOM 544 C C . TYR A 1 74 ? -12.161 9.395 17.069 1.00 87.94 74 TYR A C 1
ATOM 546 O O . TYR A 1 74 ? -12.886 9.991 17.856 1.00 87.94 74 TYR A O 1
ATOM 554 N N . VAL A 1 75 ? -12.252 8.084 16.853 1.00 85.31 75 VAL A N 1
ATOM 555 C CA . VAL A 1 75 ? -13.216 7.207 17.533 1.00 85.31 75 VAL A CA 1
ATOM 556 C C . VAL A 1 75 ? -12.634 6.570 18.796 1.00 85.31 75 VAL A C 1
ATOM 558 O O . VAL A 1 75 ? -13.290 5.751 19.431 1.00 85.31 75 VAL A O 1
ATOM 561 N N . ALA A 1 76 ? -11.408 6.932 19.193 1.00 85.00 76 ALA A N 1
ATOM 562 C CA . ALA A 1 76 ? -10.713 6.282 20.302 1.00 85.00 76 ALA A CA 1
ATOM 563 C C . ALA A 1 76 ? -11.466 6.379 21.638 1.00 85.00 76 ALA A C 1
ATOM 565 O O . ALA A 1 76 ? -11.429 5.433 22.422 1.00 85.00 76 ALA A O 1
ATOM 566 N N . SER A 1 77 ? -12.189 7.478 21.872 1.00 86.88 77 SER A N 1
ATOM 567 C CA . SER A 1 77 ? -13.001 7.694 23.075 1.00 86.88 77 SER A CA 1
ATOM 568 C C . SER A 1 77 ? -14.243 6.799 23.155 1.00 86.88 77 SER A C 1
ATOM 570 O O . SER A 1 77 ? -14.786 6.621 24.244 1.00 86.88 77 SER A O 1
ATOM 572 N N . GLU A 1 78 ? -14.688 6.224 22.035 1.00 89.69 78 GLU A N 1
ATOM 573 C CA . GLU A 1 78 ? -15.835 5.307 21.961 1.00 89.69 78 GLU A CA 1
ATOM 574 C C . GLU A 1 78 ? -15.414 3.833 22.111 1.00 89.69 78 GLU A C 1
ATOM 576 O O . GLU A 1 78 ? -16.252 2.945 22.286 1.00 89.69 78 GLU A O 1
ATOM 581 N N . VAL A 1 79 ? -14.106 3.552 22.076 1.00 88.81 79 VAL A N 1
ATOM 582 C CA . VAL A 1 79 ? -13.552 2.198 22.151 1.00 88.81 79 VAL A CA 1
ATOM 583 C C . VAL A 1 79 ? -13.380 1.752 23.604 1.00 88.81 79 VAL A C 1
ATOM 585 O O . VAL A 1 79 ? -12.744 2.408 24.431 1.00 88.81 79 VAL A O 1
ATOM 588 N N . LYS A 1 80 ? -13.904 0.562 23.917 1.00 88.88 80 LYS A N 1
ATOM 589 C CA . LYS A 1 80 ? -13.704 -0.094 25.214 1.00 88.88 80 LYS A CA 1
ATOM 590 C C . LYS A 1 80 ? -12.219 -0.426 25.421 1.00 88.88 80 LYS A C 1
ATOM 592 O O . LYS A 1 80 ? -11.587 -1.019 24.550 1.00 88.88 80 LYS A O 1
ATOM 597 N N . ASP A 1 81 ? -11.687 -0.077 26.594 1.00 89.06 81 ASP A N 1
ATOM 598 C CA . ASP A 1 81 ? -10.262 -0.245 26.933 1.00 89.06 81 ASP A CA 1
ATOM 599 C C . ASP A 1 81 ? -9.322 0.433 25.912 1.00 89.06 81 ASP A C 1
ATOM 601 O O . ASP A 1 81 ? -8.399 -0.165 25.356 1.00 89.06 81 ASP A O 1
ATOM 605 N N . GLN A 1 82 ? -9.584 1.716 25.639 1.00 87.69 82 GLN A N 1
ATOM 606 C CA . GLN A 1 82 ? -8.830 2.533 24.680 1.00 87.69 82 GLN A CA 1
ATOM 607 C C . GLN A 1 82 ? -7.302 2.476 24.868 1.00 87.69 82 GLN A C 1
ATOM 609 O O . GLN A 1 82 ? -6.567 2.520 23.883 1.00 87.69 82 GLN A O 1
ATOM 614 N N . GLN A 1 83 ? -6.815 2.333 26.110 1.00 88.31 83 GLN A N 1
ATOM 615 C CA . GLN A 1 83 ? -5.381 2.324 26.425 1.00 88.31 83 GLN A CA 1
ATOM 616 C C . GLN A 1 83 ? -4.654 1.109 25.841 1.00 88.31 83 GLN A C 1
ATOM 618 O O . GLN A 1 83 ? -3.459 1.191 25.568 1.00 88.31 83 GLN A O 1
ATOM 623 N N . ARG A 1 84 ? -5.360 -0.009 25.640 1.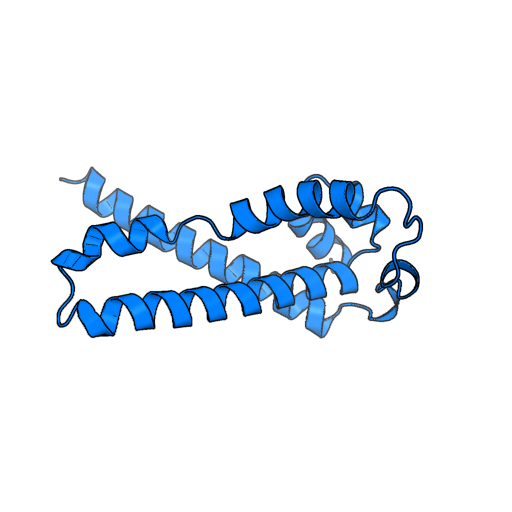00 90.56 84 ARG A N 1
ATOM 624 C CA . ARG A 1 84 ? -4.797 -1.236 25.063 1.00 90.56 84 ARG A CA 1
ATOM 625 C C . ARG A 1 84 ? -5.240 -1.445 23.623 1.00 90.56 84 ARG A C 1
ATOM 627 O O . ARG A 1 84 ? -4.423 -1.803 22.777 1.00 90.56 84 ARG A O 1
ATOM 634 N N . THR A 1 85 ? -6.513 -1.187 23.335 1.00 91.69 85 THR A N 1
ATOM 635 C CA . THR A 1 85 ? -7.113 -1.489 22.032 1.00 91.69 85 THR A CA 1
ATOM 636 C C . THR A 1 85 ? -6.585 -0.578 20.926 1.00 91.69 85 THR A C 1
ATOM 638 O O . THR A 1 85 ? -6.270 -1.067 19.845 1.00 91.69 85 THR A O 1
ATOM 641 N N . ILE A 1 86 ? -6.430 0.728 21.180 1.00 92.00 86 ILE A N 1
ATOM 642 C CA . ILE A 1 86 ? -6.005 1.685 20.146 1.00 92.00 86 ILE A CA 1
ATOM 643 C C . ILE A 1 86 ? -4.555 1.452 19.703 1.00 92.00 86 ILE A C 1
ATOM 645 O O . ILE A 1 86 ? -4.338 1.309 18.497 1.00 92.00 86 ILE A O 1
ATOM 649 N N . PRO A 1 87 ? -3.562 1.329 20.609 1.00 90.31 87 PRO A N 1
ATOM 650 C CA . PRO A 1 87 ? -2.194 1.027 20.193 1.00 90.31 87 PRO A CA 1
ATOM 651 C C . PRO A 1 87 ? -2.091 -0.298 19.431 1.00 90.31 87 PRO A C 1
ATOM 653 O O . PRO A 1 87 ? -1.423 -0.367 18.400 1.00 90.31 87 PRO A O 1
ATOM 656 N N . PHE A 1 88 ? -2.789 -1.341 19.894 1.00 92.06 88 PHE A N 1
ATOM 657 C CA . PHE A 1 88 ? -2.777 -2.645 19.234 1.00 92.06 88 PHE A CA 1
ATOM 658 C C . PHE A 1 88 ? -3.401 -2.590 17.835 1.00 92.06 88 PHE A C 1
ATOM 660 O O . PHE A 1 88 ? -2.815 -3.107 16.882 1.00 92.06 88 PHE A O 1
ATOM 667 N N . ALA A 1 89 ? -4.553 -1.932 17.687 1.00 90.81 89 ALA A N 1
ATOM 668 C CA . ALA A 1 89 ? -5.226 -1.768 16.401 1.00 90.81 89 ALA A CA 1
ATOM 669 C C . ALA A 1 89 ? -4.369 -0.976 15.402 1.00 90.81 89 ALA A C 1
ATOM 671 O O . ALA A 1 89 ? -4.278 -1.358 14.238 1.00 90.81 89 ALA A O 1
ATOM 672 N N . LEU A 1 90 ? -3.690 0.084 15.854 1.00 91.62 90 LEU A N 1
ATOM 673 C CA . LEU A 1 90 ? -2.798 0.872 15.002 1.00 91.62 90 LEU A CA 1
ATOM 674 C C . LEU A 1 90 ? -1.587 0.060 14.537 1.00 91.62 90 LEU A C 1
ATOM 676 O O . LEU A 1 90 ? -1.282 0.064 13.346 1.00 91.62 90 LEU A O 1
ATOM 680 N N . ILE A 1 91 ? -0.914 -0.658 15.442 1.00 92.50 91 ILE A N 1
ATOM 681 C CA . ILE A 1 91 ? 0.268 -1.463 15.095 1.00 92.50 91 ILE A CA 1
ATOM 682 C C . ILE A 1 91 ? -0.115 -2.587 14.133 1.00 92.50 91 ILE A C 1
ATOM 684 O O . ILE A 1 91 ? 0.505 -2.737 13.081 1.00 92.50 91 ILE A O 1
ATOM 688 N N . THR A 1 92 ? -1.146 -3.364 14.469 1.00 93.69 92 THR A N 1
ATOM 689 C CA . THR A 1 92 ? -1.574 -4.501 13.642 1.00 93.69 92 THR A CA 1
ATOM 690 C C . THR A 1 92 ? -2.132 -4.050 12.297 1.00 93.69 92 THR A C 1
ATOM 692 O O . THR A 1 92 ? -1.740 -4.597 11.269 1.00 93.69 92 THR A O 1
ATOM 695 N N . GLY A 1 93 ? -2.969 -3.010 12.276 1.00 91.50 93 GLY A N 1
ATOM 696 C CA . GLY A 1 93 ? -3.494 -2.429 11.042 1.00 91.50 93 GLY A CA 1
ATOM 697 C C . GLY A 1 93 ? -2.382 -1.906 10.135 1.00 91.50 93 GLY A C 1
ATOM 698 O O . GLY A 1 93 ? -2.345 -2.238 8.952 1.00 91.50 93 GLY A O 1
ATOM 699 N N . THR A 1 94 ? -1.422 -1.165 10.693 1.00 92.38 94 THR A N 1
ATOM 700 C CA . THR A 1 94 ? -0.275 -0.655 9.926 1.00 92.38 94 THR A CA 1
ATOM 701 C C . THR A 1 94 ? 0.581 -1.796 9.384 1.00 92.38 94 THR A C 1
ATOM 703 O O . THR A 1 94 ? 0.941 -1.775 8.212 1.00 92.38 94 THR A O 1
ATOM 706 N N . ALA A 1 95 ? 0.865 -2.824 10.190 1.00 94.00 95 ALA A N 1
ATOM 707 C CA . ALA A 1 95 ? 1.634 -3.985 9.748 1.00 94.00 95 ALA A CA 1
ATOM 708 C C . ALA A 1 95 ? 0.961 -4.713 8.571 1.00 94.00 95 ALA A C 1
ATOM 710 O O . ALA A 1 95 ? 1.634 -5.071 7.606 1.00 94.00 95 ALA A O 1
ATOM 711 N N . ILE A 1 96 ? -0.366 -4.874 8.608 1.00 94.06 96 ILE A N 1
ATOM 712 C CA . ILE A 1 96 ? -1.133 -5.454 7.495 1.00 94.06 96 ILE A CA 1
ATOM 713 C C . ILE A 1 96 ? -0.993 -4.589 6.234 1.00 94.06 96 ILE A C 1
ATOM 715 O O . ILE A 1 96 ? -0.7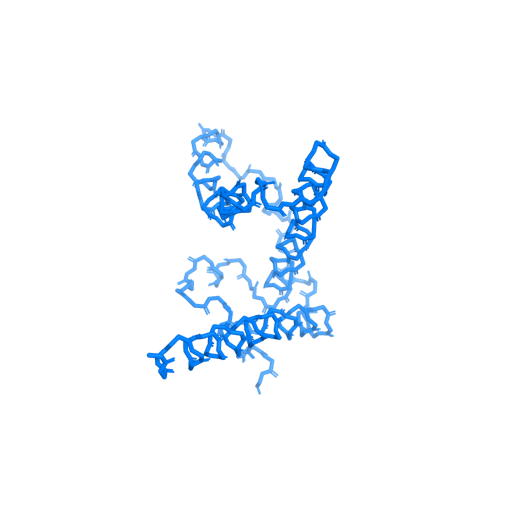14 -5.121 5.160 1.00 94.06 96 ILE A O 1
ATOM 719 N N . VAL A 1 97 ? -1.130 -3.264 6.353 1.00 93.44 97 VAL A N 1
ATOM 720 C CA . VAL A 1 97 ? -0.976 -2.337 5.217 1.00 93.44 97 VAL A CA 1
ATOM 721 C C . VAL A 1 97 ? 0.434 -2.403 4.629 1.00 93.44 97 VAL A C 1
ATOM 723 O O . VAL A 1 97 ? 0.571 -2.476 3.410 1.00 93.44 97 VAL A O 1
ATOM 726 N N . VAL A 1 98 ? 1.475 -2.457 5.469 1.00 94.12 98 VAL A N 1
ATOM 727 C CA . VAL A 1 98 ? 2.867 -2.632 5.020 1.00 94.12 98 VAL A CA 1
ATOM 728 C C . VAL A 1 98 ? 3.002 -3.897 4.177 1.00 94.12 98 VAL A C 1
ATOM 730 O O . VAL A 1 98 ? 3.533 -3.836 3.072 1.00 94.12 98 VAL A O 1
ATOM 733 N N . VAL A 1 99 ? 2.495 -5.035 4.661 1.00 95.88 99 VAL A N 1
ATOM 734 C CA . VAL A 1 99 ? 2.575 -6.307 3.929 1.00 95.88 99 VAL A CA 1
ATOM 735 C C . VAL A 1 99 ? 1.857 -6.214 2.583 1.00 95.88 99 VAL A C 1
ATOM 737 O O . VAL A 1 99 ? 2.429 -6.594 1.566 1.00 95.88 99 VAL A O 1
ATOM 740 N N . ILE A 1 100 ? 0.643 -5.657 2.545 1.00 95.00 100 ILE A N 1
ATOM 741 C CA . ILE A 1 100 ? -0.118 -5.486 1.298 1.00 95.00 100 ILE A CA 1
ATOM 742 C C . ILE A 1 100 ? 0.642 -4.597 0.308 1.00 95.00 100 ILE A C 1
ATOM 744 O O . ILE A 1 100 ? 0.730 -4.929 -0.874 1.00 95.00 100 ILE A O 1
ATOM 748 N N . TYR A 1 101 ? 1.217 -3.489 0.777 1.00 94.06 101 TYR A N 1
ATOM 749 C CA . TYR A 1 101 ? 1.983 -2.576 -0.069 1.00 94.06 101 TYR A CA 1
ATOM 750 C C . TYR A 1 101 ? 3.260 -3.216 -0.607 1.00 94.06 101 TYR A C 1
ATOM 752 O O . TYR A 1 101 ? 3.590 -3.016 -1.773 1.00 94.06 101 TYR A O 1
ATOM 760 N N . LEU A 1 102 ? 3.960 -4.024 0.186 1.00 94.25 102 LEU A N 1
ATOM 761 C CA . LEU A 1 102 ? 5.116 -4.770 -0.308 1.00 94.25 102 LEU A CA 1
ATOM 762 C C . LEU A 1 102 ? 4.704 -5.796 -1.370 1.00 94.25 102 LEU A C 1
ATOM 764 O O . LEU A 1 102 ? 5.335 -5.869 -2.422 1.00 94.25 102 LEU A O 1
ATOM 768 N N . LEU A 1 103 ? 3.618 -6.538 -1.133 1.00 95.44 103 LEU A N 1
ATOM 769 C CA . LEU A 1 103 ? 3.125 -7.552 -2.066 1.00 95.44 103 LEU A CA 1
ATOM 770 C C . LEU A 1 103 ? 2.665 -6.953 -3.398 1.00 95.44 103 LEU A C 1
ATOM 772 O O . LEU A 1 103 ? 2.989 -7.501 -4.447 1.00 95.44 103 LEU A O 1
ATOM 776 N N . ILE A 1 104 ? 1.941 -5.831 -3.383 1.00 94.50 104 ILE A N 1
ATOM 777 C CA . ILE A 1 104 ? 1.466 -5.214 -4.628 1.00 94.50 104 ILE A CA 1
ATOM 778 C C . ILE A 1 104 ? 2.611 -4.579 -5.429 1.00 94.50 104 ILE A C 1
ATOM 780 O O . ILE A 1 104 ? 2.631 -4.698 -6.649 1.00 94.50 104 ILE A O 1
ATOM 784 N N . ASN A 1 105 ? 3.600 -3.964 -4.766 1.00 92.75 105 ASN A N 1
ATOM 785 C CA . ASN A 1 105 ? 4.787 -3.452 -5.458 1.00 92.75 105 ASN A CA 1
ATOM 786 C C . ASN A 1 105 ? 5.602 -4.592 -6.078 1.00 92.75 105 ASN A C 1
ATOM 788 O O . ASN A 1 105 ? 6.050 -4.473 -7.215 1.00 92.75 105 ASN A O 1
ATOM 792 N N . LEU A 1 106 ? 5.744 -5.713 -5.365 1.00 91.38 106 LEU A N 1
ATOM 793 C CA . LEU A 1 106 ? 6.386 -6.908 -5.905 1.00 91.38 106 LEU A CA 1
ATOM 794 C C . LEU A 1 106 ? 5.630 -7.449 -7.125 1.00 91.38 106 LEU A C 1
ATOM 796 O O . LEU A 1 106 ? 6.251 -7.727 -8.145 1.00 91.38 106 LEU A O 1
ATOM 800 N N . ALA A 1 107 ? 4.301 -7.541 -7.042 1.00 92.50 107 ALA A N 1
ATOM 801 C CA . ALA A 1 107 ? 3.458 -7.973 -8.152 1.00 92.50 107 ALA A CA 1
ATOM 802 C C . ALA A 1 107 ? 3.642 -7.083 -9.393 1.00 92.50 107 ALA A C 1
ATOM 804 O O . ALA A 1 107 ? 3.782 -7.604 -10.496 1.00 92.50 107 ALA A O 1
ATOM 805 N N . TYR A 1 108 ? 3.716 -5.757 -9.226 1.00 91.75 108 TYR A N 1
ATOM 806 C CA . TYR A 1 108 ? 3.999 -4.852 -10.343 1.00 91.75 108 TYR A CA 1
ATOM 807 C C . TYR A 1 108 ? 5.378 -5.076 -10.955 1.00 91.75 108 TYR A C 1
ATOM 809 O O . TYR A 1 108 ? 5.478 -5.136 -12.175 1.00 91.75 108 TYR A O 1
ATOM 817 N N . LEU A 1 109 ? 6.419 -5.254 -10.138 1.00 90.31 109 LEU A N 1
ATOM 818 C CA . LEU A 1 109 ? 7.776 -5.516 -10.631 1.00 90.31 109 LEU A CA 1
ATOM 819 C C . LEU A 1 109 ? 7.909 -6.869 -11.345 1.00 90.31 109 LEU A C 1
ATOM 821 O O . LEU A 1 109 ? 8.769 -7.021 -12.203 1.00 90.31 109 LEU A O 1
ATOM 825 N N . MET A 1 110 ? 7.072 -7.851 -11.004 1.00 89.94 110 MET A N 1
ATOM 826 C CA . MET A 1 110 ? 7.020 -9.134 -11.713 1.00 89.94 110 MET A CA 1
ATOM 827 C C . MET A 1 110 ? 6.226 -9.049 -13.027 1.00 89.94 110 MET A C 1
ATOM 829 O O . MET A 1 110 ? 6.484 -9.816 -13.951 1.00 89.94 110 MET A O 1
ATOM 833 N N . LEU A 1 111 ? 5.262 -8.130 -13.136 1.00 88.56 111 LEU A N 1
ATOM 834 C CA . LEU A 1 111 ? 4.406 -7.983 -14.323 1.00 88.56 111 LEU A CA 1
ATOM 835 C C . LEU A 1 111 ? 4.942 -6.983 -15.352 1.00 88.56 111 LEU A C 1
ATOM 837 O O . LEU A 1 111 ? 4.639 -7.121 -16.535 1.00 88.56 111 LEU A O 1
ATOM 841 N N . LEU A 1 112 ? 5.683 -5.965 -14.914 1.00 87.38 112 LEU A N 1
ATOM 842 C CA . LEU A 1 112 ? 6.102 -4.839 -15.743 1.00 87.38 112 LEU A CA 1
ATOM 843 C C . LEU A 1 112 ? 7.589 -4.516 -15.535 1.00 87.38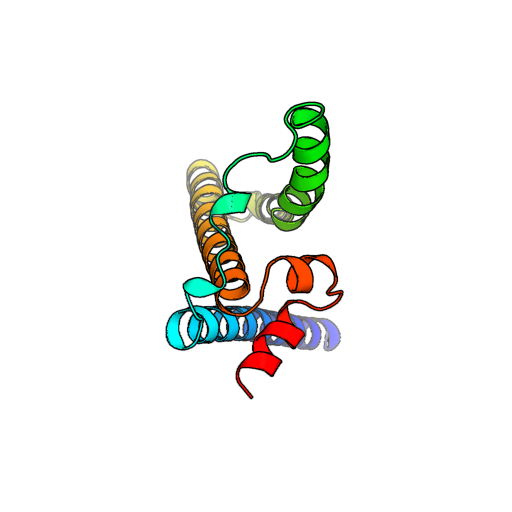 112 LEU A C 1
ATOM 845 O O . LEU A 1 112 ? 8.040 -4.435 -14.390 1.00 87.38 112 LEU A O 1
ATOM 849 N N . PRO A 1 113 ? 8.339 -4.220 -16.614 1.00 85.88 113 PRO A N 1
ATOM 850 C CA . PRO A 1 113 ? 9.658 -3.611 -16.504 1.00 85.88 113 PRO A CA 1
ATOM 851 C C . PRO A 1 113 ? 9.601 -2.261 -15.774 1.00 85.88 113 PRO A C 1
ATOM 853 O O . PRO A 1 113 ? 8.647 -1.492 -15.925 1.00 85.88 113 PRO A O 1
ATOM 856 N N . LEU A 1 114 ? 10.659 -1.927 -15.026 1.00 82.75 114 LEU A N 1
ATOM 857 C CA . LEU A 1 114 ? 10.725 -0.700 -14.217 1.00 82.75 114 LEU A CA 1
ATOM 858 C C . LEU A 1 114 ? 10.498 0.582 -15.041 1.00 82.75 114 LEU A C 1
ATOM 860 O O . LEU A 1 114 ? 9.870 1.525 -14.564 1.00 82.75 114 LEU A O 1
ATOM 864 N N . GLU A 1 115 ? 10.979 0.607 -16.283 1.00 84.00 115 GLU A N 1
ATOM 865 C CA . GLU A 1 115 ? 10.808 1.731 -17.211 1.00 84.00 115 GLU A CA 1
ATOM 866 C C . GLU A 1 115 ? 9.329 1.980 -17.536 1.00 84.00 115 GLU A C 1
ATOM 868 O O . GLU A 1 115 ? 8.878 3.125 -17.566 1.00 84.00 115 GLU A O 1
ATOM 873 N N . THR A 1 116 ? 8.552 0.906 -17.702 1.00 85.69 116 THR A N 1
ATOM 874 C CA . THR A 1 116 ? 7.105 0.975 -17.926 1.00 85.69 116 THR A CA 1
ATOM 875 C C . THR A 1 116 ? 6.385 1.487 -16.685 1.00 85.69 116 THR A C 1
ATOM 877 O O . THR A 1 116 ? 5.513 2.342 -16.799 1.00 85.69 116 THR A O 1
ATOM 880 N N . ILE A 1 117 ? 6.791 1.042 -15.490 1.00 86.56 117 ILE A N 1
ATOM 881 C CA . ILE A 1 117 ? 6.227 1.531 -14.223 1.00 86.56 117 ILE A CA 1
ATOM 882 C C . ILE A 1 117 ? 6.490 3.034 -14.057 1.00 86.56 117 ILE A C 1
ATOM 884 O O . ILE A 1 117 ? 5.587 3.771 -13.669 1.00 86.56 117 ILE A O 1
ATOM 888 N N . ALA A 1 118 ? 7.702 3.497 -14.374 1.00 84.25 118 ALA A N 1
ATOM 889 C CA . ALA A 1 118 ? 8.091 4.900 -14.234 1.00 84.25 118 ALA A CA 1
ATOM 890 C C . ALA A 1 118 ? 7.369 5.835 -15.222 1.00 84.25 118 ALA A C 1
ATOM 892 O O . ALA A 1 118 ? 7.124 6.994 -14.893 1.00 84.25 118 ALA A O 1
ATOM 893 N N . ALA A 1 119 ? 7.037 5.344 -16.420 1.00 86.69 119 ALA A N 1
ATOM 894 C CA . ALA A 1 119 ? 6.328 6.110 -17.446 1.00 86.69 119 ALA A CA 1
ATOM 895 C C . ALA A 1 119 ? 4.794 6.041 -17.321 1.00 86.69 119 ALA A C 1
ATOM 897 O O . ALA A 1 119 ? 4.088 6.842 -17.932 1.00 86.69 119 ALA A O 1
ATOM 898 N N . SER A 1 120 ? 4.271 5.080 -16.561 1.00 86.12 120 SER A N 1
ATOM 899 C CA . SER A 1 120 ? 2.841 4.800 -16.490 1.00 86.12 120 SER A CA 1
ATOM 900 C C . SER A 1 120 ? 2.102 5.750 -15.540 1.00 86.12 120 SER A C 1
ATOM 902 O O . SER A 1 120 ? 2.372 5.799 -14.340 1.00 86.12 120 SER A O 1
ATOM 904 N N . GLU A 1 121 ? 1.030 6.371 -16.032 1.00 83.81 121 GLU A N 1
ATOM 905 C CA . GLU A 1 121 ? 0.062 7.090 -15.192 1.00 83.81 121 GLU A CA 1
ATOM 906 C C . GLU A 1 121 ? -0.911 6.148 -14.454 1.00 83.81 121 GLU A C 1
ATOM 908 O O . GLU A 1 121 ? -1.578 6.556 -13.500 1.00 83.81 121 GLU A O 1
ATOM 913 N N . ARG A 1 122 ? -1.037 4.883 -14.893 1.00 87.25 122 ARG A N 1
ATOM 914 C CA . ARG A 1 122 ? -2.056 3.926 -14.421 1.00 87.25 122 ARG A CA 1
ATOM 915 C C . ARG A 1 122 ? -1.496 2.508 -14.268 1.00 87.25 122 ARG A C 1
ATOM 917 O O . ARG A 1 122 ? -2.031 1.562 -14.840 1.00 87.25 122 ARG A O 1
ATOM 924 N N . VAL A 1 123 ? -0.504 2.351 -13.390 1.00 85.88 123 VAL A N 1
ATOM 925 C CA . VAL A 1 123 ? 0.302 1.115 -13.246 1.00 85.88 123 VAL A CA 1
ATOM 926 C C . VAL A 1 123 ? -0.556 -0.139 -13.045 1.00 85.88 123 VAL A C 1
ATOM 928 O O . VAL A 1 123 ? -0.285 -1.182 -13.628 1.00 85.88 123 VAL A O 1
ATOM 931 N N . ALA A 1 124 ? -1.642 -0.034 -12.272 1.00 81.50 124 ALA A N 1
ATOM 932 C CA . ALA A 1 124 ? -2.561 -1.148 -12.036 1.00 81.50 124 ALA A CA 1
ATOM 933 C C . ALA A 1 124 ? -3.279 -1.636 -13.306 1.00 81.50 124 ALA A C 1
ATOM 935 O O . ALA A 1 124 ? -3.528 -2.827 -13.451 1.00 81.50 124 ALA A O 1
ATOM 936 N N . SER A 1 125 ? -3.640 -0.719 -14.207 1.00 84.06 125 SER A N 1
ATOM 937 C CA . SER A 1 125 ? -4.301 -1.054 -15.472 1.00 84.06 125 SER A CA 1
ATOM 938 C C . SER A 1 125 ? -3.319 -1.729 -16.419 1.00 84.06 125 SER A C 1
ATOM 940 O O . SER A 1 125 ? -3.632 -2.771 -16.988 1.00 84.06 125 SER A O 1
ATOM 942 N N . ASP A 1 126 ? -2.126 -1.153 -16.537 1.00 84.19 126 ASP A N 1
ATOM 943 C CA . ASP A 1 126 ? -1.083 -1.635 -17.440 1.00 84.19 126 ASP A CA 1
ATOM 944 C C . ASP A 1 126 ? -0.609 -3.031 -17.014 1.00 84.19 126 ASP A C 1
ATOM 946 O O . ASP A 1 126 ? -0.451 -3.915 -17.848 1.00 84.19 126 ASP A O 1
ATOM 950 N N . ALA A 1 127 ? -0.507 -3.276 -15.703 1.00 81.69 127 ALA A N 1
ATOM 951 C CA . ALA A 1 127 ? -0.152 -4.580 -15.149 1.00 81.69 127 ALA A CA 1
ATOM 952 C C . ALA A 1 127 ? -1.206 -5.669 -15.413 1.00 81.69 127 ALA A C 1
ATOM 954 O O . ALA A 1 127 ? -0.865 -6.840 -15.514 1.00 81.69 127 ALA A O 1
ATOM 955 N N . VAL A 1 128 ? -2.492 -5.318 -15.508 1.00 81.44 128 VAL A N 1
ATOM 956 C CA . VAL A 1 128 ? -3.545 -6.295 -15.843 1.00 81.44 128 VAL A CA 1
ATOM 957 C C . VAL A 1 128 ? -3.567 -6.577 -17.346 1.00 81.44 128 VAL A C 1
ATOM 959 O O . VAL A 1 128 ? -3.847 -7.702 -17.752 1.00 81.44 128 VAL A O 1
ATOM 962 N N . GLN A 1 129 ? -3.245 -5.582 -18.176 1.00 84.69 129 GLN A N 1
ATOM 963 C CA . GLN A 1 129 ? -3.195 -5.742 -19.631 1.00 84.69 129 GLN A CA 1
ATOM 964 C C . GLN A 1 129 ? -2.070 -6.659 -20.110 1.00 84.69 129 GLN A C 1
ATOM 966 O O . GLN A 1 129 ? -2.191 -7.209 -21.194 1.00 84.69 129 GLN A O 1
ATOM 971 N N . THR A 1 130 ? -1.005 -6.867 -19.333 1.00 80.31 130 THR A N 1
ATOM 972 C CA . THR A 1 130 ? 0.052 -7.818 -19.717 1.00 80.31 130 THR A CA 1
ATOM 973 C C . THR A 1 130 ? -0.379 -9.281 -19.629 1.00 80.31 130 THR A C 1
ATOM 975 O O . THR A 1 130 ? 0.282 -10.140 -20.208 1.00 80.31 130 THR A O 1
ATOM 978 N N . VAL A 1 131 ? -1.471 -9.573 -18.914 1.00 72.56 131 VAL A N 1
ATOM 979 C CA . VAL A 1 131 ? -1.971 -10.939 -18.675 1.00 72.56 131 VAL A CA 1
ATOM 980 C C . VAL A 1 131 ? -3.196 -11.277 -19.541 1.00 72.56 131 VAL A C 1
ATOM 982 O O . VAL A 1 131 ? -3.573 -12.445 -19.629 1.00 72.56 131 VAL A O 1
ATOM 985 N N . LEU A 1 132 ? -3.812 -10.279 -20.187 1.00 67.94 132 LEU A N 1
ATOM 986 C CA . LEU A 1 132 ? -4.951 -10.435 -21.106 1.00 67.94 132 LEU A CA 1
ATOM 987 C C . LEU A 1 132 ? -4.486 -10.591 -22.557 1.00 67.94 132 LEU A C 1
ATOM 989 O O . LEU A 1 132 ? -5.082 -11.443 -23.254 1.00 67.94 132 LEU A O 1
#

Secondary structure (DSSP, 8-state):
-HHHHHHHHHHHHHHHHHHHHHHHHHHHHHHH--GGGS-GGGSS-S-GGGHHHHHHHHHHHHHHHTTTHHHHHHTGGGSTTHHHHHHHHHHHHHHHHHHHHHHHHHHHHHHS-HHHHHH-S-HHHHHHHTT-

Radius of gyration: 18.93 Å; chains: 1; bounding box: 58×30×48 Å

Foldseek 3Di:
DVCVVVVVVVVVVVVVVVVVLLVVLLCCLVPPFAPVLQPPVVVDPPDPPPPVVVVVVVVVVVVVQLPDLVVLVVCLVVDDPSVPVSVVCSVVVSVVSVVSVVSNVSSLSRQDHPVCVVPDPCSSVVSVVSVD

pLDDT: mean 86.25, std 8.11, range [54.97, 95.88]

Sequence (132 aa):
YFGIRSGGIFADVFTILKILGIAVVILVGLGWGDPGNIDTSTLLPRNAENFGGALAIAMVGVLWSFGGWQHATYVASEVKDQQRTIPFALITGTAIVVVIYLLINLAYLMLLPLETIAASERVASDAVQTVL